Protein AF-A0A7S2DK83-F1 (afdb_monomer)

Organism: NCBI:txid156173

Secondary structure (DSSP, 8-state):
-PPP--------------------SS--SEEES-TTEEEEEEEE-SSSSSS-EEEEEEESS-S-EEE-EEESS-SS---EE--TTS---EEPPSSS-EEE--

InterPro domains:
  IPR041147 Glycosyl hydrolases family 38, C-terminal domain [PF17677] (39-93)

Structure (mmCIF, N/CA/C/O backbone):
data_AF-A0A7S2DK83-F1
#
_entry.id   AF-A0A7S2DK83-F1
#
loop_
_atom_site.group_PDB
_atom_site.id
_atom_site.type_symbol
_atom_site.label_atom_id
_atom_site.label_alt_id
_atom_site.label_comp_id
_atom_site.label_asym_id
_atom_site.label_entity_id
_atom_site.label_seq_id
_atom_site.pdbx_PDB_ins_code
_atom_site.Cartn_x
_atom_site.Cartn_y
_atom_site.Cartn_z
_atom_site.occupancy
_atom_site.B_iso_or_equiv
_atom_site.auth_seq_id
_atom_site.auth_comp_id
_atom_site.auth_asym_id
_atom_site.auth_atom_id
_atom_site.pdbx_PDB_model_num
ATOM 1 N N . GLY A 1 1 ? -17.054 -10.621 69.152 1.00 37.16 1 GLY A N 1
ATOM 2 C CA . GLY A 1 1 ? -17.311 -11.473 67.976 1.00 37.16 1 GLY A CA 1
ATOM 3 C C . GLY A 1 1 ? -17.593 -10.589 66.781 1.00 37.16 1 GLY A C 1
ATOM 4 O O . GLY A 1 1 ? -18.523 -9.796 66.849 1.00 37.16 1 GLY A O 1
ATOM 5 N N . ALA A 1 2 ? -16.760 -10.654 65.744 1.00 42.78 2 ALA A N 1
ATOM 6 C CA . ALA A 1 2 ? -16.931 -9.868 64.524 1.00 42.78 2 ALA A CA 1
ATOM 7 C C . ALA A 1 2 ? -18.057 -10.465 63.658 1.00 42.78 2 ALA A C 1
ATOM 9 O O . ALA A 1 2 ? -18.060 -11.665 63.392 1.00 42.78 2 ALA A O 1
ATOM 10 N N . LYS A 1 3 ? -19.022 -9.635 63.239 1.00 49.34 3 LYS A N 1
ATOM 11 C CA . LYS A 1 3 ? -20.084 -10.007 62.292 1.00 49.34 3 LYS A CA 1
ATOM 12 C C . LYS A 1 3 ? -19.499 -10.042 60.875 1.00 49.34 3 LYS A C 1
ATOM 14 O O . LYS A 1 3 ? -18.956 -9.041 60.411 1.00 49.34 3 LYS A O 1
ATOM 19 N N . GLY A 1 4 ? -19.591 -11.199 60.220 1.00 44.53 4 GLY A N 1
ATOM 20 C CA . GLY A 1 4 ? -19.122 -11.423 58.853 1.00 44.53 4 GLY A CA 1
ATOM 21 C C . GLY A 1 4 ? -19.883 -10.571 57.837 1.00 44.53 4 GLY A C 1
ATOM 22 O O . GLY A 1 4 ? -21.109 -10.492 57.873 1.00 44.53 4 GLY A O 1
ATOM 23 N N . ARG A 1 5 ? -19.138 -9.923 56.939 1.00 57.22 5 ARG A N 1
ATOM 24 C CA . ARG A 1 5 ? -19.660 -9.234 55.755 1.00 57.22 5 ARG A CA 1
ATOM 25 C C . ARG A 1 5 ? -19.757 -10.273 54.639 1.00 57.22 5 ARG A C 1
ATOM 27 O O . ARG A 1 5 ? -18.733 -10.788 54.203 1.00 57.22 5 ARG A O 1
ATOM 34 N N . SER A 1 6 ? -20.965 -10.590 54.192 1.00 54.88 6 SER A N 1
ATOM 35 C CA . SER A 1 6 ? -21.199 -11.340 52.959 1.00 54.88 6 SER A CA 1
ATOM 36 C C . SER A 1 6 ? -20.872 -10.429 51.775 1.00 54.88 6 SER A C 1
ATOM 38 O O . SER A 1 6 ? -21.608 -9.495 51.471 1.00 54.88 6 SER A O 1
ATOM 40 N N . SER A 1 7 ? -19.736 -10.667 51.125 1.00 56.59 7 SER A N 1
ATOM 41 C CA . SER A 1 7 ? -19.412 -10.062 49.837 1.00 56.59 7 SER A CA 1
ATOM 42 C C . SER A 1 7 ? -20.185 -10.797 48.745 1.00 56.59 7 SER A C 1
ATOM 44 O O . SER A 1 7 ? -19.820 -11.903 48.352 1.00 56.59 7 SER A O 1
ATOM 46 N N . SER A 1 8 ? -21.262 -10.188 48.260 1.00 50.91 8 SER A N 1
ATOM 47 C CA . SER A 1 8 ? -21.902 -10.561 47.003 1.00 50.91 8 SER A CA 1
ATOM 48 C C . SER A 1 8 ? -20.964 -10.213 45.846 1.00 50.91 8 SER A C 1
ATOM 50 O O . SER A 1 8 ? -20.886 -9.062 45.421 1.00 50.91 8 SER A O 1
ATOM 52 N N . SER A 1 9 ? -20.219 -11.202 45.358 1.00 54.09 9 SER A N 1
ATOM 53 C CA . SER A 1 9 ? -19.464 -11.111 44.112 1.00 54.09 9 SER A CA 1
ATOM 54 C C . SER A 1 9 ? -20.440 -11.175 42.937 1.00 54.09 9 SER A C 1
ATOM 56 O O . SER A 1 9 ? -20.822 -12.255 42.491 1.00 54.09 9 SER A O 1
ATOM 58 N N . SER A 1 10 ? -20.871 -10.018 42.443 1.00 50.84 10 SER A N 1
ATOM 59 C CA . SER A 1 10 ? -21.498 -9.903 41.129 1.00 50.84 10 SER A CA 1
ATOM 60 C C . SER A 1 10 ? -20.417 -10.092 40.069 1.00 50.84 10 SER A C 1
ATOM 62 O O . SER A 1 10 ? -19.757 -9.141 39.652 1.00 50.84 10 SER A O 1
ATOM 64 N N . SER A 1 11 ? -20.198 -11.34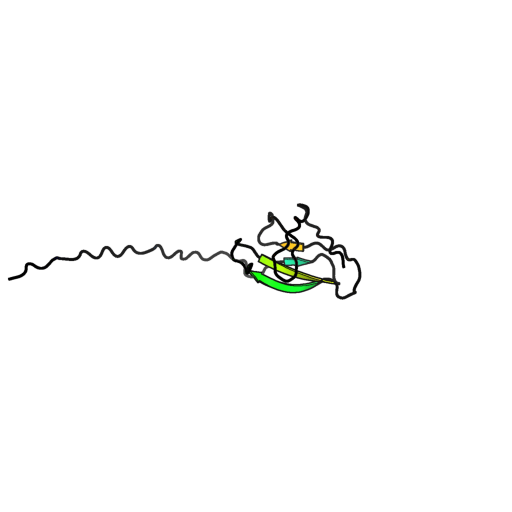2 39.672 1.00 49.06 11 SER A N 1
ATOM 65 C CA . SER A 1 11 ? -19.428 -11.700 38.488 1.00 49.06 11 SER A CA 1
ATOM 66 C C . SER A 1 11 ? -20.177 -11.186 37.259 1.00 49.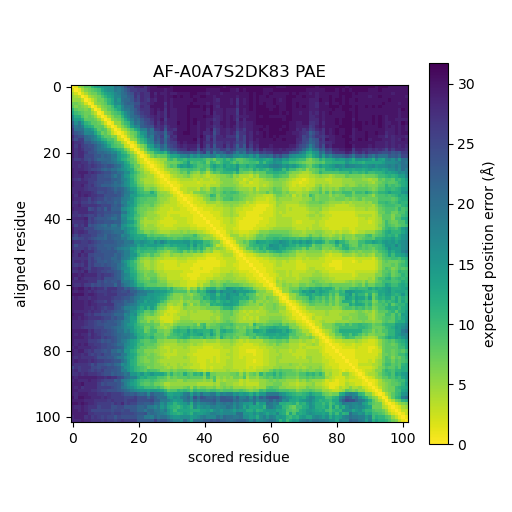06 11 SER A C 1
ATOM 68 O O . SER A 1 11 ? -21.065 -11.858 36.735 1.00 49.06 11 SER A O 1
ATOM 70 N N . SER A 1 12 ? -19.858 -9.964 36.831 1.00 48.31 12 SER A N 1
ATOM 71 C CA . SER A 1 12 ? -20.250 -9.456 35.523 1.00 48.31 12 SER A CA 1
ATOM 72 C C . SER A 1 12 ? -19.533 -10.306 34.480 1.00 48.31 12 SER A C 1
ATOM 74 O O . SER A 1 12 ? -18.351 -10.109 34.203 1.00 48.31 12 SER A O 1
ATOM 76 N N . SER A 1 13 ? -20.234 -11.303 33.952 1.00 46.34 13 SER A N 1
ATOM 77 C CA . SER A 1 13 ? -19.841 -12.011 32.745 1.00 46.34 13 SER A CA 1
ATOM 78 C C . SER A 1 13 ? -19.735 -10.983 31.624 1.00 46.34 13 SER A C 1
ATOM 80 O O . SER A 1 13 ? -20.745 -10.568 31.055 1.00 46.34 13 SER A O 1
ATOM 82 N N . SER A 1 14 ? -18.510 -10.530 31.356 1.00 45.56 14 SER A N 1
ATOM 83 C CA . SER A 1 14 ? -18.169 -9.809 30.137 1.00 45.56 14 SER A CA 1
ATOM 84 C C . SER A 1 14 ? -18.753 -10.590 28.961 1.00 45.56 14 SER A C 1
ATOM 86 O O . SER A 1 14 ? -18.555 -11.809 28.907 1.00 45.56 14 SER A O 1
ATOM 88 N N . PRO A 1 15 ? -19.496 -9.956 28.040 1.00 44.44 15 PRO A N 1
ATOM 89 C CA . PRO A 1 15 ? -19.984 -10.662 26.874 1.00 44.44 15 PRO A CA 1
ATOM 90 C C . PRO A 1 15 ? -18.758 -11.092 26.066 1.00 44.44 15 PRO A C 1
ATOM 92 O O . PRO A 1 15 ? -18.086 -10.273 25.442 1.00 44.44 15 PRO A O 1
ATOM 95 N N . HIS A 1 16 ? -18.435 -12.384 26.124 1.00 39.47 16 HIS A N 1
ATOM 96 C CA . HIS A 1 16 ? -17.556 -13.013 25.156 1.00 39.47 16 HIS A CA 1
ATOM 97 C C . HIS A 1 16 ? -18.244 -12.854 23.804 1.00 39.47 16 HIS A C 1
ATOM 99 O O . HIS A 1 16 ? -19.206 -13.557 23.498 1.00 39.47 16 HIS A O 1
ATOM 105 N N . VAL A 1 17 ? -17.786 -11.884 23.016 1.00 47.25 17 VAL A N 1
ATOM 106 C CA . VAL A 1 17 ? -18.136 -11.782 21.604 1.00 47.25 17 VAL A CA 1
ATOM 107 C C . VAL A 1 17 ? -17.502 -12.992 20.917 1.00 47.25 17 VAL A C 1
ATOM 109 O O . VAL A 1 17 ? -16.397 -12.925 20.394 1.00 47.25 17 VAL A O 1
ATOM 112 N N . ASN A 1 18 ? -18.206 -14.124 20.951 1.00 44.84 18 ASN A N 1
ATOM 113 C CA . ASN A 1 18 ? -18.052 -15.203 19.982 1.00 44.84 18 ASN A CA 1
ATOM 114 C C . ASN A 1 18 ? -18.656 -14.709 18.664 1.00 44.84 18 ASN A C 1
ATOM 116 O O . ASN A 1 18 ? -19.742 -15.115 18.260 1.00 44.84 18 ASN A O 1
ATOM 120 N N . GLY A 1 19 ? -17.981 -13.758 18.027 1.00 43.19 19 GLY A N 1
ATOM 121 C CA . GLY A 1 19 ? -18.227 -13.432 16.637 1.00 43.19 19 GLY A CA 1
ATOM 122 C C . GLY A 1 19 ? -17.275 -14.277 15.816 1.00 43.19 19 GLY A C 1
ATOM 123 O O . GLY A 1 19 ? -16.098 -13.937 15.731 1.00 43.19 19 GLY A O 1
ATOM 124 N N . ASN A 1 20 ? -17.763 -15.360 15.211 1.00 46.50 20 ASN A N 1
ATOM 125 C CA . ASN A 1 20 ? -17.175 -15.813 13.956 1.00 46.50 20 ASN A CA 1
ATOM 126 C C . ASN A 1 20 ? -17.203 -14.588 13.036 1.00 46.50 20 ASN A C 1
ATOM 128 O O . ASN A 1 20 ? -18.255 -14.230 12.513 1.00 46.50 20 ASN A O 1
ATOM 132 N N . ALA A 1 21 ? -16.085 -13.876 12.914 1.00 58.97 21 ALA A N 1
ATOM 133 C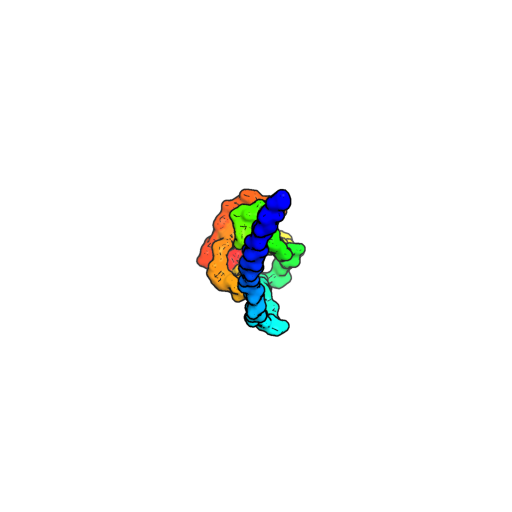 CA . ALA A 1 21 ? -15.924 -12.953 11.813 1.00 58.97 21 ALA A CA 1
ATOM 134 C C . ALA A 1 21 ? -15.993 -13.832 10.562 1.00 58.97 21 ALA A C 1
ATOM 136 O O . ALA A 1 21 ? -15.119 -14.680 10.380 1.00 58.97 21 ALA A O 1
ATOM 137 N N . ASP A 1 22 ? -17.058 -13.687 9.769 1.00 65.62 22 ASP A N 1
ATOM 138 C CA . ASP A 1 22 ? -17.215 -14.326 8.459 1.00 65.62 22 ASP A CA 1
ATOM 139 C C . ASP A 1 22 ? -16.134 -13.777 7.516 1.00 65.62 22 ASP A C 1
ATOM 141 O O . ASP A 1 22 ? -16.371 -12.933 6.652 1.00 65.62 22 ASP A O 1
ATOM 145 N N . LEU A 1 23 ? -14.892 -14.201 7.737 1.00 66.56 23 LEU A N 1
ATOM 146 C CA . LEU A 1 23 ? -13.796 -13.974 6.820 1.00 66.56 23 LEU A CA 1
ATOM 147 C C . LEU A 1 23 ? -13.939 -14.999 5.694 1.00 66.56 23 LEU A C 1
ATOM 149 O O . LEU A 1 23 ? -14.128 -16.189 5.968 1.00 66.56 23 LEU A O 1
ATOM 153 N N . PRO A 1 24 ? -13.862 -14.571 4.427 1.00 67.75 24 PRO A N 1
ATOM 154 C CA . PRO A 1 24 ? -13.953 -15.502 3.318 1.00 67.75 24 PRO A CA 1
ATOM 155 C C . PRO A 1 24 ? -12.809 -16.523 3.403 1.00 67.75 24 PRO A C 1
ATOM 157 O O . PRO A 1 24 ? -11.671 -16.168 3.708 1.00 67.75 24 PRO A O 1
ATOM 160 N N . LEU A 1 25 ? -13.111 -17.793 3.103 1.00 68.31 25 LEU A N 1
ATOM 161 C CA . LEU A 1 25 ? -12.138 -18.901 3.121 1.00 68.31 25 LEU A CA 1
ATOM 162 C C . LEU A 1 25 ? -10.932 -18.651 2.202 1.00 68.31 25 LEU A C 1
ATOM 164 O O . LEU A 1 25 ? -9.851 -19.190 2.425 1.00 68.31 25 LEU A O 1
ATOM 168 N N . ALA A 1 26 ? -11.131 -17.837 1.168 1.00 75.50 26 ALA A N 1
ATOM 169 C CA . ALA A 1 26 ? -10.094 -17.340 0.287 1.00 75.50 26 ALA A CA 1
ATOM 170 C C . ALA A 1 26 ? -10.424 -15.899 -0.107 1.00 75.50 26 ALA A C 1
ATOM 172 O O . ALA A 1 26 ? -11.578 -15.562 -0.375 1.00 75.50 26 ALA A O 1
ATOM 173 N N . GLY A 1 27 ? -9.405 -15.050 -0.170 1.00 71.12 27 GLY A N 1
ATOM 174 C CA . GLY A 1 27 ? -9.571 -13.667 -0.581 1.00 71.12 27 GLY A CA 1
ATOM 175 C C . GLY A 1 27 ? -8.236 -12.955 -0.701 1.00 71.12 27 GLY A C 1
ATOM 176 O O . GLY A 1 27 ? -7.259 -13.313 -0.043 1.00 71.12 27 GLY A O 1
ATOM 177 N N . SER A 1 28 ? -8.211 -11.933 -1.545 1.00 78.19 28 SER A N 1
ATOM 178 C CA . SER A 1 28 ? -7.083 -11.016 -1.640 1.00 78.19 28 SER A CA 1
ATOM 179 C C . SER A 1 28 ? -7.311 -9.854 -0.681 1.00 78.19 28 SER A C 1
ATOM 181 O O . SER A 1 28 ? -8.393 -9.276 -0.634 1.00 78.19 28 SER A O 1
ATOM 183 N N . PHE A 1 29 ? -6.288 -9.503 0.091 1.00 78.69 29 PHE A N 1
ATOM 184 C CA . PHE A 1 29 ? -6.318 -8.325 0.961 1.00 78.69 29 PHE A CA 1
ATOM 185 C C . PHE A 1 29 ? -5.950 -7.047 0.191 1.00 78.69 29 PHE A C 1
ATOM 187 O O . PHE A 1 29 ? -6.525 -5.980 0.411 1.00 78.69 29 PHE A O 1
ATOM 194 N N . LEU A 1 30 ? -5.001 -7.188 -0.734 1.00 81.75 30 LEU A N 1
ATOM 195 C CA . LEU A 1 30 ? -4.348 -6.116 -1.465 1.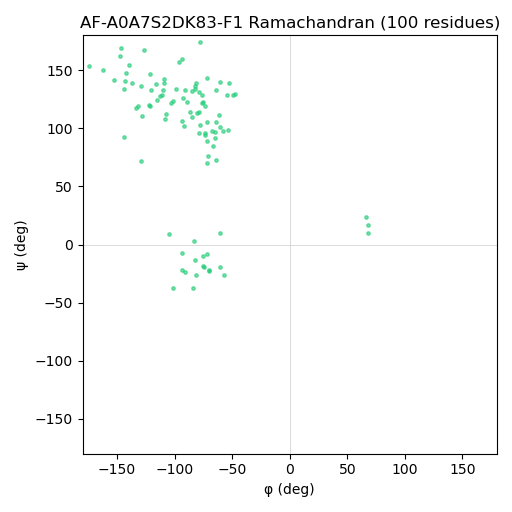00 81.75 30 LEU A CA 1
ATOM 196 C C . LEU A 1 30 ? -4.229 -6.509 -2.936 1.00 81.75 30 LEU A C 1
ATOM 198 O O . LEU A 1 30 ? -3.881 -7.649 -3.241 1.00 81.75 30 LEU A O 1
ATOM 202 N N . GLU A 1 31 ? -4.473 -5.560 -3.825 1.00 82.44 31 GLU A N 1
ATOM 203 C CA . GLU A 1 31 ? -4.240 -5.702 -5.261 1.00 82.44 31 GLU A CA 1
ATOM 204 C C . GLU A 1 31 ? -3.238 -4.634 -5.716 1.00 82.44 31 GLU A C 1
ATOM 206 O O . GLU A 1 31 ? -3.372 -3.463 -5.337 1.00 82.44 31 GLU A O 1
ATOM 211 N N . THR A 1 32 ? -2.234 -5.043 -6.499 1.00 79.25 32 THR A N 1
ATOM 212 C CA . THR A 1 32 ? -1.242 -4.156 -7.118 1.00 79.25 32 THR A CA 1
ATOM 213 C C . THR A 1 32 ? -1.455 -4.113 -8.631 1.00 79.25 32 THR A C 1
ATOM 215 O O . THR A 1 32 ? -1.549 -5.143 -9.291 1.00 79.25 32 THR A O 1
ATOM 218 N N . GLY A 1 33 ? -1.539 -2.911 -9.199 1.00 74.75 33 GLY A N 1
ATOM 219 C CA . GLY A 1 33 ? -1.857 -2.713 -10.618 1.00 74.75 33 GLY A CA 1
ATOM 220 C C . GLY A 1 33 ? -0.699 -2.829 -11.606 1.00 74.75 33 GLY A C 1
ATOM 221 O O . GLY A 1 33 ? -0.911 -2.558 -12.785 1.00 74.75 33 GLY A O 1
ATOM 222 N N . HIS A 1 34 ? 0.519 -3.156 -11.161 1.00 81.75 34 HIS A N 1
ATOM 223 C CA . HIS A 1 34 ? 1.696 -3.185 -12.034 1.00 81.75 34 HIS A CA 1
ATOM 224 C C . HIS A 1 34 ? 2.664 -4.322 -11.650 1.00 81.75 34 HIS A C 1
ATOM 226 O O . HIS A 1 34 ? 2.956 -4.478 -10.462 1.00 81.75 34 HIS A O 1
ATOM 232 N N . PRO A 1 35 ? 3.180 -5.106 -12.620 1.00 82.25 35 PRO A N 1
ATOM 233 C CA . PRO A 1 35 ? 3.988 -6.301 -12.348 1.00 82.25 35 PRO A CA 1
ATOM 234 C C . PRO A 1 35 ? 5.387 -6.004 -11.785 1.00 82.25 35 PRO A C 1
ATOM 236 O O . PRO A 1 35 ? 5.961 -6.859 -11.115 1.00 82.25 35 PRO A O 1
ATOM 239 N N . SER A 1 36 ? 5.933 -4.803 -12.012 1.00 83.88 36 SER A N 1
ATOM 240 C CA . SER A 1 36 ? 7.232 -4.387 -11.451 1.00 83.88 36 SER A CA 1
ATOM 241 C C . SER A 1 36 ? 7.168 -4.031 -9.961 1.00 83.88 36 SER A C 1
ATOM 243 O O . SER A 1 36 ? 8.210 -3.820 -9.339 1.00 83.88 36 SER A O 1
ATOM 245 N N . LEU A 1 37 ? 5.966 -3.932 -9.380 1.00 84.06 37 LEU A N 1
ATOM 246 C CA . LEU A 1 37 ? 5.781 -3.448 -8.017 1.00 84.06 37 LEU A CA 1
ATOM 247 C C . LEU A 1 37 ? 5.773 -4.583 -7.013 1.00 84.06 37 LEU A C 1
ATOM 249 O O . LEU A 1 37 ? 4.970 -5.513 -7.083 1.00 84.06 37 LEU A O 1
ATOM 253 N N . TRP A 1 38 ? 6.645 -4.448 -6.027 1.00 87.62 38 TRP A N 1
ATOM 254 C CA . TRP A 1 38 ? 6.864 -5.453 -5.008 1.00 87.62 38 TRP A CA 1
ATOM 255 C C . TRP A 1 38 ? 6.390 -4.936 -3.662 1.00 87.62 38 TRP A C 1
ATOM 257 O O . TRP A 1 38 ? 6.792 -3.865 -3.202 1.00 87.62 38 TRP A O 1
ATOM 267 N N . VAL A 1 39 ? 5.543 -5.725 -3.005 1.00 88.81 39 VAL A N 1
ATOM 268 C CA . VAL A 1 39 ? 5.118 -5.470 -1.630 1.00 88.81 39 VAL A CA 1
ATOM 269 C C . VAL A 1 39 ? 6.168 -6.066 -0.700 1.00 88.81 39 VAL A C 1
ATOM 271 O O . VAL A 1 39 ? 6.298 -7.282 -0.596 1.00 88.81 39 VAL A O 1
ATOM 274 N N . SER A 1 40 ? 6.925 -5.206 -0.023 1.00 91.81 40 SER A N 1
ATOM 275 C CA . SER A 1 40 ? 7.978 -5.629 0.914 1.00 91.81 40 SER A CA 1
ATOM 276 C C . SER A 1 40 ? 7.497 -5.719 2.358 1.00 91.81 40 SER A C 1
ATOM 278 O O . SER A 1 40 ? 8.109 -6.417 3.163 1.00 91.81 40 SER A O 1
ATOM 280 N N . ALA A 1 41 ? 6.417 -5.016 2.709 1.00 91.88 41 ALA A N 1
ATOM 281 C CA . ALA A 1 41 ? 5.843 -5.079 4.046 1.00 91.88 41 ALA A CA 1
ATOM 282 C C . ALA A 1 41 ? 4.345 -4.769 4.040 1.00 91.88 41 ALA A C 1
ATOM 284 O O . ALA A 1 41 ? 3.894 -3.850 3.357 1.00 91.88 41 ALA A O 1
ATOM 285 N N . VAL A 1 42 ? 3.605 -5.497 4.876 1.00 90.94 42 VAL A N 1
ATOM 286 C CA . VAL A 1 42 ? 2.236 -5.179 5.291 1.00 90.94 42 VAL A CA 1
ATOM 287 C C . VAL A 1 42 ? 2.186 -5.355 6.803 1.00 90.94 42 VAL A C 1
ATOM 289 O O . VAL A 1 42 ? 2.438 -6.451 7.303 1.00 90.94 42 VAL A O 1
ATOM 292 N N . LYS A 1 43 ? 1.915 -4.283 7.545 1.00 91.25 43 LYS A N 1
ATOM 293 C CA . LYS A 1 43 ? 1.854 -4.322 9.013 1.00 91.25 43 LYS A CA 1
ATOM 294 C C . LYS A 1 43 ? 0.822 -3.347 9.562 1.00 91.25 43 LYS A C 1
ATOM 296 O O . LYS A 1 43 ? 0.328 -2.484 8.841 1.00 91.25 43 LYS A O 1
ATOM 301 N N . ARG A 1 44 ? 0.529 -3.459 10.856 1.00 88.94 44 ARG A N 1
ATOM 302 C CA . ARG A 1 44 ? -0.200 -2.418 11.583 1.00 88.94 44 ARG A CA 1
ATOM 303 C C . ARG A 1 44 ? 0.700 -1.193 11.788 1.00 88.94 44 ARG A C 1
ATOM 305 O O . ARG A 1 44 ? 1.907 -1.335 12.000 1.00 88.94 44 ARG A O 1
ATOM 312 N N . GLU A 1 45 ? 0.092 -0.018 11.699 1.00 85.38 45 GLU A N 1
ATOM 313 C CA . GLU A 1 45 ? 0.692 1.281 12.026 1.00 85.38 45 GLU A CA 1
ATOM 314 C C . GLU A 1 45 ? 1.377 1.224 13.403 1.00 85.38 45 GLU A C 1
ATOM 316 O O . GLU A 1 45 ? 0.808 0.702 14.363 1.00 85.38 45 GLU A O 1
ATOM 321 N N . SER A 1 46 ? 2.644 1.646 13.476 1.00 79.94 46 SER A N 1
ATOM 322 C CA . SER A 1 46 ? 3.488 1.378 14.652 1.00 79.94 46 SER A CA 1
ATOM 323 C C . SER A 1 46 ? 3.431 2.460 15.729 1.00 79.94 46 SER A C 1
ATOM 325 O O . SER A 1 46 ? 3.708 2.151 16.886 1.00 79.94 46 SER A O 1
ATOM 327 N N . SER A 1 47 ? 3.074 3.703 15.393 1.00 77.81 47 SER A N 1
ATOM 328 C CA . SER A 1 47 ? 2.963 4.781 16.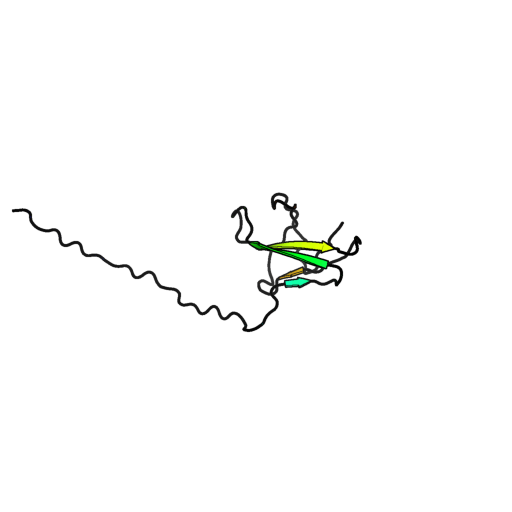387 1.00 77.81 47 SER A CA 1
ATOM 329 C C . SER A 1 47 ? 1.714 4.647 17.261 1.00 77.81 47 SER A C 1
ATOM 331 O O . SER A 1 47 ? 1.657 5.232 18.342 1.00 77.81 47 SER A O 1
ATOM 333 N N . GLY A 1 48 ? 0.715 3.878 16.811 1.00 71.00 48 GLY A N 1
ATOM 334 C CA . GLY A 1 48 ? -0.572 3.739 17.488 1.00 71.00 48 GLY A CA 1
ATOM 335 C C . GLY A 1 48 ? -1.399 5.025 17.461 1.00 71.00 48 GLY A C 1
ATOM 336 O O . GLY A 1 48 ? -2.411 5.116 18.153 1.00 71.00 48 GLY A O 1
ATOM 337 N N . SER A 1 49 ? -0.981 6.023 16.676 1.00 71.81 49 SER A N 1
ATOM 338 C CA . SER A 1 49 ? -1.733 7.262 16.487 1.00 71.81 49 SER A CA 1
ATOM 339 C C . SER A 1 49 ? -3.006 7.024 15.676 1.00 71.81 49 SER A C 1
ATOM 341 O O . SER A 1 49 ? -3.946 7.818 15.763 1.00 71.81 49 SER A O 1
ATOM 343 N N . ARG A 1 50 ? -3.058 5.931 14.897 1.00 72.44 50 ARG A N 1
ATOM 344 C CA . ARG A 1 50 ? -4.214 5.536 14.086 1.00 72.44 50 ARG A CA 1
ATOM 345 C C . ARG A 1 50 ? -4.385 4.024 14.088 1.00 72.44 50 ARG A C 1
ATOM 347 O O . ARG A 1 50 ? -3.418 3.272 14.066 1.00 72.44 50 ARG A O 1
ATOM 354 N N . ASP A 1 51 ? -5.633 3.571 14.015 1.00 78.19 51 ASP A N 1
ATOM 355 C CA . ASP A 1 51 ? -5.901 2.192 13.613 1.00 78.19 51 ASP A CA 1
ATOM 356 C C . ASP A 1 51 ? -5.788 2.113 12.085 1.00 78.19 51 ASP A C 1
ATOM 358 O O . ASP A 1 51 ? -6.686 2.528 11.349 1.00 78.19 51 ASP A O 1
ATOM 362 N N . GLY A 1 52 ? -4.612 1.704 11.608 1.00 83.38 52 GLY A N 1
ATOM 363 C CA . GLY A 1 52 ? -4.261 1.730 10.195 1.00 83.38 52 GLY A CA 1
ATOM 364 C C . GLY A 1 52 ? -3.326 0.598 9.787 1.00 83.38 52 GLY A C 1
ATOM 365 O O . GLY A 1 52 ? -2.663 -0.039 10.611 1.00 83.38 52 GLY A O 1
ATOM 366 N N . VAL A 1 53 ? -3.271 0.358 8.479 1.00 87.44 53 VAL A N 1
ATOM 367 C CA . VAL A 1 53 ? -2.349 -0.594 7.858 1.00 87.44 53 VAL A CA 1
ATOM 368 C C . VAL A 1 53 ? -1.306 0.184 7.074 1.00 87.44 53 VAL A C 1
ATOM 370 O O . VAL A 1 53 ? -1.635 1.076 6.296 1.00 87.44 53 VAL A O 1
ATOM 373 N N . VAL A 1 54 ? -0.048 -0.187 7.269 1.00 89.75 54 VAL A N 1
ATOM 374 C CA . VAL A 1 54 ? 1.090 0.330 6.520 1.00 89.75 54 VAL A CA 1
ATOM 375 C C . VAL A 1 54 ? 1.471 -0.707 5.480 1.00 89.75 54 VAL A C 1
ATOM 377 O O . VAL A 1 54 ? 1.760 -1.859 5.812 1.00 89.75 54 VAL A O 1
ATOM 380 N N . VAL A 1 55 ? 1.479 -0.281 4.220 1.00 89.12 55 VAL A N 1
ATOM 381 C CA . VAL A 1 55 ? 1.925 -1.088 3.085 1.00 89.12 55 VAL A CA 1
ATOM 382 C C . VAL A 1 55 ? 3.165 -0.429 2.501 1.00 89.12 55 VAL A C 1
ATOM 384 O O . VAL A 1 55 ? 3.130 0.743 2.129 1.00 89.12 55 VAL A O 1
ATOM 387 N N . ARG A 1 56 ? 4.263 -1.180 2.412 1.00 90.94 56 ARG A N 1
ATOM 388 C CA . ARG A 1 56 ? 5.490 -0.729 1.754 1.00 90.94 56 ARG A CA 1
ATOM 389 C C . ARG A 1 56 ? 5.602 -1.382 0.388 1.00 90.94 56 ARG A C 1
ATOM 391 O O . ARG A 1 56 ? 5.667 -2.608 0.289 1.00 90.94 56 ARG A O 1
ATOM 398 N N . ILE A 1 57 ? 5.680 -0.544 -0.637 1.00 87.62 57 ILE A N 1
ATOM 399 C CA . ILE A 1 57 ? 5.864 -0.947 -2.028 1.00 87.62 57 ILE A CA 1
ATOM 400 C C . ILE A 1 57 ? 7.130 -0.314 -2.595 1.00 87.62 57 ILE A C 1
ATOM 402 O O . ILE A 1 57 ? 7.489 0.797 -2.207 1.00 87.62 57 ILE A O 1
ATOM 406 N N . PHE A 1 58 ? 7.799 -1.021 -3.497 1.00 86.81 58 PHE A N 1
ATOM 407 C CA . PHE A 1 58 ? 8.897 -0.482 -4.292 1.00 86.81 58 PHE A CA 1
ATOM 408 C C . PHE A 1 58 ? 8.800 -0.994 -5.729 1.00 86.81 58 PHE A C 1
ATOM 410 O O . PHE A 1 58 ? 8.214 -2.050 -5.975 1.00 86.81 58 PHE A O 1
ATOM 417 N N . ASP A 1 59 ? 9.358 -0.234 -6.664 1.00 87.12 59 ASP A N 1
ATOM 418 C CA . ASP A 1 59 ? 9.506 -0.648 -8.054 1.00 87.12 59 ASP A CA 1
ATOM 419 C C . ASP A 1 59 ? 10.846 -1.374 -8.230 1.00 87.12 59 ASP A C 1
ATOM 421 O O . ASP A 1 59 ? 11.900 -0.829 -7.900 1.00 87.12 59 ASP A O 1
ATOM 425 N N . ASN A 1 60 ? 10.807 -2.617 -8.706 1.00 86.75 60 ASN A N 1
ATOM 426 C CA . ASN A 1 60 ? 12.003 -3.440 -8.881 1.00 86.75 60 ASN A CA 1
ATOM 427 C C . ASN A 1 60 ? 12.771 -3.147 -10.187 1.00 86.75 60 ASN A C 1
ATOM 429 O O . ASN A 1 60 ? 13.908 -3.582 -10.344 1.00 86.75 60 ASN A O 1
ATOM 433 N N . GLU A 1 61 ? 12.170 -2.425 -11.129 1.00 86.06 61 GLU A N 1
ATOM 434 C CA . GLU A 1 61 ? 12.775 -2.053 -12.413 1.00 86.06 61 GLU A CA 1
ATOM 435 C C . GLU A 1 61 ? 13.459 -0.678 -12.360 1.00 86.06 61 GLU A C 1
ATOM 437 O O . GLU A 1 61 ? 14.146 -0.291 -13.305 1.00 86.06 61 GLU A O 1
ATOM 442 N N . GLY A 1 62 ? 13.307 0.063 -11.256 1.00 76.00 62 GLY A N 1
ATOM 443 C CA . GLY A 1 62 ? 13.890 1.398 -11.092 1.00 76.00 62 GLY A CA 1
ATOM 444 C C . GLY A 1 62 ? 13.259 2.449 -12.012 1.00 76.00 62 GLY A C 1
ATOM 445 O O . GLY A 1 62 ? 13.846 3.508 -12.234 1.00 76.00 62 GLY A O 1
ATOM 446 N N . ALA A 1 63 ? 12.080 2.151 -12.562 1.00 71.56 63 ALA A N 1
ATOM 447 C CA . ALA A 1 63 ? 11.321 3.045 -13.421 1.00 71.56 63 ALA A CA 1
ATOM 448 C C . ALA A 1 63 ? 10.252 3.810 -12.624 1.00 71.56 63 ALA A C 1
ATOM 450 O O . ALA A 1 63 ? 9.778 3.367 -11.577 1.00 71.56 63 ALA A O 1
ATOM 451 N N . ASN A 1 64 ? 9.835 4.964 -13.152 1.00 66.81 64 ASN A N 1
ATOM 452 C CA . ASN A 1 64 ? 8.654 5.664 -12.652 1.00 66.81 64 ASN A CA 1
ATOM 453 C C . ASN A 1 64 ? 7.397 4.913 -13.098 1.00 66.81 64 ASN A C 1
ATOM 455 O O . ASN A 1 64 ? 6.900 5.128 -14.206 1.00 66.81 64 ASN A O 1
ATOM 459 N N . SER A 1 65 ? 6.877 4.053 -12.227 1.00 66.38 65 SER A N 1
ATOM 460 C CA . SER A 1 65 ? 5.676 3.271 -12.506 1.00 66.38 65 SER A CA 1
ATOM 461 C C . SER A 1 65 ? 4.432 3.896 -11.887 1.00 66.38 65 SER A C 1
ATOM 463 O O . SER A 1 65 ? 4.376 4.264 -10.710 1.00 66.38 65 SER A O 1
ATOM 465 N N . SER A 1 66 ? 3.372 3.979 -12.688 1.00 65.88 66 SER A N 1
ATOM 466 C CA . SER A 1 66 ? 2.042 4.267 -12.156 1.00 65.88 66 SER A CA 1
ATOM 467 C C . SER A 1 66 ? 1.473 2.989 -11.548 1.00 65.88 66 SER A C 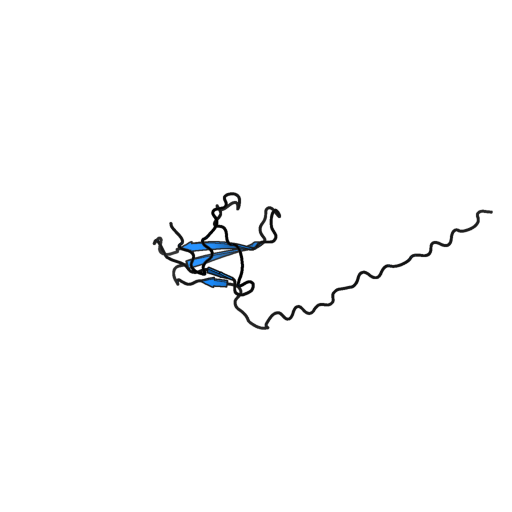1
ATOM 469 O O . SER A 1 66 ? 1.221 2.026 -12.268 1.00 65.88 66 SER A O 1
ATOM 471 N N . ALA A 1 67 ? 1.274 2.968 -10.231 1.00 66.81 67 ALA A N 1
ATOM 472 C CA . ALA A 1 67 ? 0.628 1.857 -9.549 1.00 66.81 67 ALA A CA 1
ATOM 473 C C . ALA A 1 67 ? -0.871 2.111 -9.392 1.00 66.81 67 ALA A C 1
ATOM 475 O O . ALA A 1 67 ? -1.351 3.242 -9.356 1.00 66.81 67 ALA A O 1
ATOM 476 N N . SER A 1 68 ? -1.624 1.046 -9.179 1.00 69.44 68 SER A N 1
ATOM 477 C CA . SER A 1 68 ? -2.824 1.113 -8.354 1.00 69.44 68 SER A CA 1
ATOM 478 C C . SER A 1 68 ? -2.611 0.230 -7.141 1.00 69.44 68 SER A C 1
ATOM 480 O O . SER A 1 68 ? -2.033 -0.851 -7.246 1.00 69.44 68 SER A O 1
ATOM 482 N N . LEU A 1 69 ? -3.028 0.726 -5.979 1.00 73.25 69 LEU A N 1
ATOM 483 C CA . LEU A 1 69 ? -3.073 -0.050 -4.753 1.00 73.25 69 LEU A CA 1
ATOM 484 C C . LEU A 1 69 ? -4.512 -0.035 -4.277 1.00 73.25 69 LEU A C 1
ATOM 486 O O . LEU A 1 69 ? -5.062 1.032 -3.993 1.00 73.25 69 LEU A O 1
ATOM 490 N N . ARG A 1 70 ? -5.121 -1.211 -4.190 1.00 74.19 70 ARG A N 1
ATOM 491 C CA . ARG A 1 70 ? -6.498 -1.333 -3.724 1.00 74.19 70 ARG A CA 1
ATOM 492 C C . ARG A 1 70 ? -6.553 -2.245 -2.513 1.00 74.19 70 ARG A C 1
ATOM 494 O O . ARG A 1 70 ? -6.188 -3.415 -2.596 1.00 74.19 70 ARG A O 1
ATOM 501 N N . LEU A 1 71 ? -7.027 -1.700 -1.393 1.00 75.81 71 LEU A N 1
ATOM 502 C CA . LEU A 1 71 ? -7.390 -2.497 -0.227 1.00 75.81 71 LEU A CA 1
ATOM 503 C C . LEU A 1 71 ? -8.785 -3.076 -0.473 1.00 75.81 71 LEU A C 1
ATOM 505 O O . LEU A 1 71 ? -9.765 -2.338 -0.573 1.00 75.81 71 LEU A O 1
ATOM 509 N N . LEU A 1 72 ? -8.882 -4.393 -0.616 1.00 74.12 72 LEU A N 1
ATOM 510 C CA . LEU A 1 72 ? -10.149 -5.044 -0.964 1.00 74.12 72 LEU A CA 1
ATOM 511 C C . LEU A 1 72 ? -11.056 -5.230 0.258 1.00 74.12 72 LEU A C 1
ATOM 513 O O . LEU A 1 72 ? -12.276 -5.229 0.128 1.00 74.12 72 LEU A O 1
ATOM 517 N N . SER A 1 73 ? -10.463 -5.318 1.450 1.00 68.69 73 SER A N 1
ATOM 518 C CA . SER A 1 73 ? -11.171 -5.425 2.732 1.00 68.69 73 SER A CA 1
ATOM 519 C C . SER A 1 73 ? -11.800 -4.110 3.204 1.00 68.69 73 SER A C 1
ATOM 521 O O . SER A 1 73 ? -12.692 -4.128 4.048 1.00 68.69 73 SER A O 1
ATOM 523 N N . ALA A 1 74 ? -11.362 -2.972 2.661 1.00 68.19 74 ALA A N 1
ATOM 524 C CA . ALA A 1 74 ? -11.907 -1.656 2.964 1.00 68.19 74 ALA A CA 1
ATOM 525 C C . ALA A 1 74 ? -11.889 -0.798 1.684 1.00 68.19 74 ALA A C 1
ATOM 527 O O . ALA A 1 74 ? -10.894 -0.147 1.388 1.00 68.19 74 ALA A O 1
ATOM 528 N N . PRO A 1 75 ? -12.970 -0.772 0.892 1.00 61.00 75 PRO A N 1
ATOM 529 C CA . PRO A 1 75 ? -12.986 -0.054 -0.386 1.00 61.00 75 PRO A CA 1
ATOM 530 C C . PRO A 1 75 ? -13.007 1.478 -0.236 1.00 61.00 75 PRO A C 1
ATOM 532 O O . PRO A 1 75 ? -12.874 2.195 -1.224 1.00 61.00 75 PRO A O 1
ATOM 535 N N . SER A 1 76 ? -13.176 1.995 0.983 1.00 67.69 76 SER A N 1
ATOM 536 C CA . SER A 1 76 ? -13.237 3.428 1.284 1.00 67.69 76 SER A CA 1
ATOM 537 C C . SER A 1 76 ? -12.271 3.779 2.413 1.00 67.69 76 SER A C 1
ATOM 539 O O . SER A 1 76 ? -12.681 4.055 3.538 1.00 67.69 76 SER A O 1
ATOM 541 N N . VAL A 1 77 ? -10.971 3.747 2.114 1.00 71.94 77 VAL A N 1
ATOM 542 C CA . VAL A 1 77 ? -9.911 4.150 3.051 1.00 71.94 77 VAL A CA 1
ATOM 543 C C . VAL A 1 77 ? -9.271 5.451 2.604 1.00 71.94 77 VAL A C 1
ATOM 545 O O . VAL A 1 77 ? -8.986 5.654 1.425 1.00 71.94 77 VAL A O 1
ATOM 548 N N . ARG A 1 78 ? -8.995 6.322 3.575 1.00 79.31 78 ARG A N 1
ATOM 549 C CA . ARG A 1 78 ? -8.064 7.432 3.377 1.00 79.31 78 ARG A CA 1
ATOM 550 C C . ARG A 1 78 ? -6.652 6.861 3.387 1.00 79.31 78 ARG A C 1
ATOM 552 O O . ARG A 1 78 ? -6.268 6.215 4.358 1.00 79.31 78 ARG A O 1
ATOM 559 N N . ALA A 1 79 ? -5.908 7.092 2.313 1.00 81.94 79 ALA A N 1
ATOM 560 C CA . ALA A 1 79 ? -4.528 6.652 2.183 1.00 81.94 79 ALA A CA 1
ATOM 561 C C . ALA A 1 79 ? -3.584 7.856 2.240 1.00 81.94 79 ALA A C 1
ATOM 563 O O . ALA A 1 79 ? -3.879 8.926 1.706 1.00 81.94 79 ALA A O 1
ATOM 564 N N . TYR A 1 80 ? -2.437 7.655 2.877 1.00 85.75 80 TYR A N 1
ATOM 565 C CA . TYR A 1 80 ? -1.377 8.646 2.998 1.00 85.75 80 TYR A CA 1
ATOM 566 C C . TYR A 1 80 ? -0.075 7.984 2.569 1.00 85.75 80 TYR A C 1
ATOM 568 O O . TYR A 1 80 ? 0.193 6.840 2.939 1.00 85.75 80 TYR A O 1
ATOM 576 N N . ARG A 1 81 ? 0.732 8.693 1.784 1.00 87.19 81 ARG A N 1
ATOM 577 C CA . ARG A 1 81 ? 2.120 8.311 1.546 1.00 87.19 81 ARG A CA 1
ATOM 578 C C . ARG A 1 81 ? 2.950 8.811 2.714 1.00 87.19 81 ARG A C 1
ATOM 580 O O . ARG A 1 81 ? 2.821 9.973 3.100 1.00 87.19 81 ARG A O 1
ATOM 587 N N . THR A 1 82 ? 3.816 7.941 3.215 1.00 88.56 82 THR A N 1
ATOM 588 C CA . THR A 1 82 ? 4.715 8.251 4.321 1.00 88.56 82 THR A CA 1
ATOM 589 C C . THR A 1 82 ? 6.172 7.948 3.997 1.00 88.56 82 THR A C 1
ATOM 591 O O . THR A 1 82 ? 6.480 7.325 2.977 1.00 88.56 82 THR A O 1
ATOM 594 N N . ASN A 1 83 ? 7.081 8.435 4.843 1.00 90.31 83 ASN A N 1
ATOM 595 C CA . ASN A 1 83 ? 8.486 8.033 4.817 1.00 90.31 83 ASN A CA 1
ATOM 596 C C . ASN A 1 83 ? 8.674 6.654 5.492 1.00 90.31 83 ASN 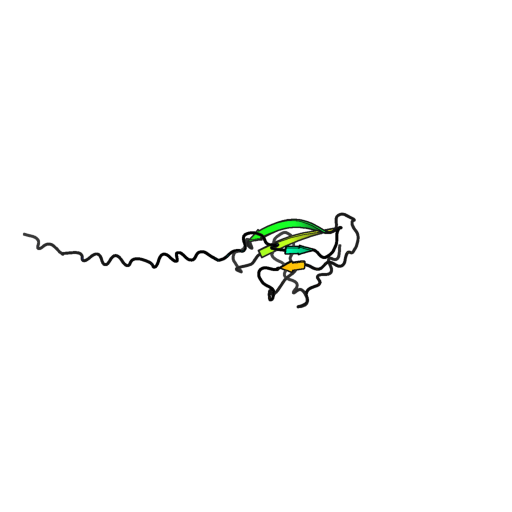A C 1
ATOM 598 O O . ASN A 1 83 ? 7.743 6.081 6.059 1.00 90.31 83 ASN A O 1
ATOM 602 N N . LEU A 1 84 ? 9.891 6.097 5.451 1.00 89.69 84 LEU A N 1
ATOM 603 C CA . LEU A 1 84 ? 10.168 4.742 5.961 1.00 89.69 84 LEU A CA 1
ATOM 604 C C . LEU A 1 84 ? 9.869 4.546 7.459 1.00 89.69 84 LEU A C 1
ATOM 606 O O . LEU A 1 84 ? 9.733 3.397 7.886 1.00 89.69 84 LEU A O 1
ATOM 610 N N . ILE A 1 85 ? 9.782 5.642 8.220 1.00 89.88 85 ILE A N 1
ATOM 611 C CA . ILE A 1 85 ? 9.519 5.679 9.664 1.00 89.88 85 ILE A CA 1
ATOM 612 C C . ILE A 1 85 ? 8.089 6.129 10.009 1.00 89.88 85 ILE A C 1
ATOM 614 O O . ILE A 1 85 ? 7.805 6.346 11.180 1.00 89.88 85 ILE A O 1
ATOM 618 N N . GLU A 1 86 ? 7.199 6.252 9.017 1.00 87.31 86 GLU A N 1
ATOM 619 C CA . GLU A 1 86 ? 5.762 6.527 9.198 1.00 87.31 86 GLU A CA 1
ATOM 620 C C . GLU A 1 86 ? 5.418 7.917 9.778 1.00 87.31 86 GLU A C 1
ATOM 622 O O . GLU A 1 86 ? 4.344 8.082 10.344 1.00 87.31 86 GLU A O 1
ATOM 627 N N . LEU A 1 87 ? 6.287 8.930 9.636 1.00 85.88 87 LEU A N 1
ATOM 628 C CA . LEU A 1 87 ? 6.058 10.259 10.244 1.00 85.88 87 LEU A CA 1
ATOM 629 C C . LEU A 1 87 ? 5.552 11.340 9.283 1.00 85.88 87 LEU A C 1
ATOM 631 O O . LEU A 1 87 ? 4.767 12.200 9.672 1.00 85.88 87 LEU A O 1
ATOM 635 N N . GLU A 1 88 ? 6.030 11.346 8.042 1.00 81.88 88 GLU A N 1
ATOM 636 C CA . GLU A 1 88 ? 5.572 12.311 7.038 1.00 81.88 88 GLU A CA 1
ATOM 637 C C . GLU A 1 88 ? 4.269 11.822 6.426 1.00 81.88 88 GLU A C 1
ATOM 639 O O . GLU A 1 88 ? 4.173 10.648 6.099 1.00 81.88 88 GLU A O 1
ATOM 644 N N . GLU A 1 89 ? 3.278 12.690 6.237 1.00 84.00 89 GLU A N 1
ATOM 645 C CA . GLU A 1 89 ? 2.001 12.289 5.652 1.00 84.00 89 GLU A CA 1
ATOM 646 C C . GLU A 1 89 ? 1.615 13.193 4.494 1.00 84.00 89 GLU A C 1
ATOM 648 O O . GLU A 1 89 ? 1.242 14.353 4.670 1.00 84.00 89 GLU A O 1
ATOM 653 N N . VAL A 1 90 ? 1.654 12.627 3.292 1.00 85.19 90 VAL A N 1
ATOM 654 C CA . VAL A 1 90 ? 1.134 13.267 2.087 1.00 85.19 90 VAL A CA 1
ATOM 655 C C . VAL A 1 90 ? -0.158 12.547 1.710 1.00 85.19 90 VAL A C 1
ATOM 657 O O . VAL A 1 90 ? -0.096 11.366 1.350 1.00 85.19 90 VAL A O 1
ATOM 660 N N . PRO A 1 91 ? -1.334 13.199 1.811 1.00 82.88 91 PRO A N 1
ATOM 661 C CA . PRO A 1 91 ? -2.591 12.594 1.397 1.00 82.88 91 PRO A CA 1
ATOM 662 C C . PRO A 1 91 ? -2.488 12.114 -0.044 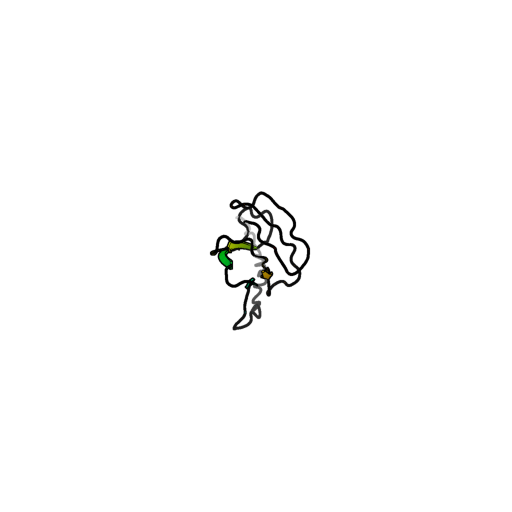1.00 82.88 91 PRO A C 1
ATOM 664 O O . PRO A 1 91 ? -2.086 12.867 -0.933 1.00 82.88 91 PRO A O 1
ATOM 667 N N . LEU A 1 92 ? -2.856 10.860 -0.273 1.00 74.75 92 LEU A N 1
ATOM 668 C CA . LEU A 1 92 ? -2.975 10.355 -1.627 1.00 74.75 92 LEU A CA 1
ATOM 669 C C . LEU A 1 92 ? -4.342 10.792 -2.166 1.00 74.75 92 LEU A C 1
ATOM 671 O O . LEU A 1 92 ? -5.323 10.791 -1.410 1.00 74.75 92 LEU A O 1
ATOM 675 N N . PRO A 1 93 ? -4.426 11.219 -3.439 1.00 65.62 93 PRO A N 1
ATOM 676 C CA . PRO A 1 93 ? -5.700 11.588 -4.033 1.00 65.62 93 PRO A CA 1
ATOM 677 C C . PRO A 1 93 ? -6.693 10.442 -3.840 1.00 65.62 93 PRO A C 1
ATOM 679 O O . PRO A 1 93 ? -6.335 9.269 -3.934 1.00 65.62 93 PRO A O 1
ATOM 682 N N . SER A 1 94 ? -7.937 10.790 -3.512 1.00 55.00 94 SER A N 1
ATOM 683 C CA . SER A 1 94 ? -9.008 9.825 -3.266 1.00 55.00 94 SER A CA 1
ATOM 684 C C . SER A 1 94 ? -9.420 9.165 -4.582 1.00 55.00 94 SER A C 1
ATOM 686 O O . SER A 1 94 ? -10.421 9.531 -5.184 1.00 55.00 94 SER A O 1
ATOM 688 N N . ALA A 1 95 ? -8.604 8.237 -5.071 1.00 48.25 95 ALA A N 1
ATOM 689 C CA . ALA A 1 95 ? -8.883 7.416 -6.234 1.00 48.25 95 ALA A CA 1
ATOM 690 C C . ALA A 1 95 ? -7.967 6.191 -6.238 1.00 48.25 95 ALA A C 1
ATOM 692 O O . ALA A 1 95 ? -6.834 6.224 -5.767 1.00 48.25 95 ALA A O 1
ATOM 693 N N . SER A 1 96 ? -8.481 5.115 -6.815 1.00 44.09 96 SER A N 1
ATOM 694 C CA . SER A 1 96 ? -7.969 3.744 -6.851 1.00 44.09 96 SER A CA 1
ATOM 695 C C . SER A 1 96 ? -6.591 3.551 -7.510 1.00 44.09 96 SER A C 1
ATOM 697 O O . SER A 1 96 ? -6.225 2.417 -7.789 1.00 44.09 96 SER A O 1
ATOM 699 N N . HIS A 1 97 ? -5.852 4.619 -7.820 1.00 48.28 97 HIS A N 1
ATOM 700 C CA . HIS A 1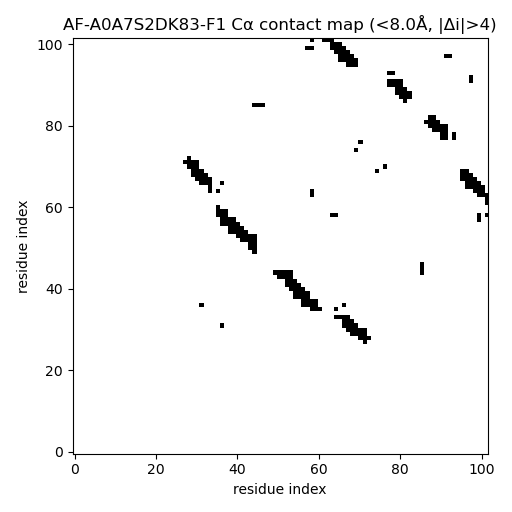 97 ? -4.592 4.618 -8.565 1.00 48.28 97 HIS A CA 1
ATOM 701 C C . HIS A 1 97 ? -3.553 5.475 -7.822 1.00 48.28 97 HIS A C 1
ATOM 703 O O . HIS A 1 97 ? -3.759 6.669 -7.614 1.00 48.28 97 HIS A O 1
ATOM 709 N N . LEU A 1 98 ? -2.443 4.858 -7.407 1.00 50.78 98 LEU A N 1
ATOM 710 C CA . LEU A 1 98 ? -1.320 5.493 -6.717 1.00 50.78 98 LEU A CA 1
ATOM 711 C C . LEU A 1 98 ? -0.112 5.575 -7.652 1.00 50.78 98 LEU A C 1
ATOM 713 O O . LEU A 1 98 ? 0.559 4.580 -7.888 1.00 50.78 98 LEU A O 1
ATOM 717 N N . THR A 1 99 ? 0.252 6.751 -8.148 1.00 44.25 99 THR A N 1
ATOM 718 C CA . THR A 1 99 ? 1.531 6.886 -8.862 1.00 44.25 99 THR A CA 1
ATOM 719 C C . THR A 1 99 ? 2.686 6.836 -7.858 1.00 44.25 99 THR A C 1
ATOM 721 O O . THR A 1 99 ? 2.766 7.679 -6.961 1.00 44.25 99 THR A O 1
ATOM 724 N N . VAL A 1 100 ? 3.577 5.848 -7.989 1.00 45.41 100 VAL A N 1
ATOM 725 C CA . VAL A 1 100 ? 4.788 5.735 -7.167 1.00 45.41 100 VAL A CA 1
ATOM 726 C C . VAL A 1 100 ? 5.912 6.421 -7.936 1.00 45.41 100 VAL A C 1
ATOM 728 O O . VAL A 1 100 ? 6.365 5.923 -8.960 1.00 45.41 100 VAL A O 1
ATOM 731 N N . ALA A 1 101 ? 6.319 7.603 -7.477 1.00 40.84 101 ALA A N 1
ATOM 732 C CA . ALA A 1 101 ? 7.495 8.287 -8.011 1.00 40.84 101 ALA A CA 1
ATOM 733 C C . ALA A 1 101 ? 8.753 7.763 -7.303 1.00 40.84 101 ALA A C 1
ATOM 735 O O . ALA A 1 101 ? 8.735 7.664 -6.070 1.00 40.84 101 ALA A O 1
ATOM 736 N N . ALA A 1 102 ? 9.784 7.428 -8.086 1.00 44.59 102 ALA A N 1
ATOM 737 C CA . ALA A 1 102 ? 11.109 7.040 -7.600 1.00 44.59 102 ALA A CA 1
ATOM 738 C C . ALA A 1 102 ? 11.855 8.220 -6.957 1.00 44.59 102 ALA A C 1
ATOM 740 O O . ALA A 1 102 ? 11.660 9.373 -7.415 1.00 44.59 102 ALA A O 1
#

Sequence (102 aa):
GAKGRSSSSSSSSSPHVNGNADLPLAGSFLETGHPSLWVSAVKRESSGSRDGVVVRIFDNEGANSSASLRLLSAPSVRAYRTNLIELEEVPLPSASHLTVAA

Foldseek 3Di:
DDDDDDDPPPPPPDPPPPDPPPDPPDDDQKDKADPQKDWPDWDADDVVPDRDIDTDIDGNVPDFDKMFIAGPVCRFDFDFDDDPNRDDTDTDPRDRIHGDGD

Radius of gyration: 22.92 Å; Cα contacts (8 Å, |Δi|>4): 125; chains: 1; bounding box: 36×32×81 Å

Solvent-accessible surface area (backbone atoms only — not comparable to full-atom values): 7038 Å² total; per-residue (Å²): 135,85,82,83,80,86,79,82,78,79,78,77,76,71,81,77,80,84,65,82,72,88,65,71,96,70,79,70,60,67,46,73,66,39,92,54,56,43,78,80,43,78,45,69,45,84,86,64,86,50,98,46,77,43,73,42,71,47,58,78,78,78,55,79,44,70,32,24,59,42,48,63,85,49,86,85,68,93,51,62,50,57,50,99,83,68,76,52,78,45,76,49,73,98,57,72,57,43,72,48,78,121

pLDDT: mean 70.16, std 16.35, range [37.16, 91.88]

Nearest PDB structures (foldseek):
  6x1w-assembly1_H  TM=4.222E-01  e=8.701E+00  Oryctolagus cuniculus

Mean predicted aligned error: 13.58 Å